Protein AF-A0A4R0YKJ0-F1 (afdb_monomer_lite)

Foldseek 3Di:
DDQPLCVLLVPDPPDPLNVVCVVCVVVSVVLSVLVCCLQVHDFPQDNQLLLLLLLLLCVVLVNPSSNVVSVVSHDDDPCNVLLNVLLCCCNPPVVPDDPVSVVSSVVVVGDPVRVVSSSSSSVSSSVSSVVSVVSVVVVVD

Secondary structure (DSSP, 8-state):
---HHHHHHT--TTSHHHHHHHT-HHHHHHHHHHHHHHHHS--SS-HHHHHHHHHHHHHHTT-HHHHHHHHTT----TTHHHHHHHHHHHHH-GGG--HHHHHHHHHTT--HHHHHHHHHHHHHHHHHHHHHHHHHHHH--

pLDDT: mean 96.61, std 3.88, range [60.69, 98.94]

Sequence (141 aa):
MADVIDELMGIAPGSKLDGLRALRPDVRLATQASEVAIFEGESGLTRTERHAVALHVAELNGDAALAEHHRAKAGDSPRIPVLLAHATMLTMAPDQATPEAIQTLIAAGLAPRDVVMLSQLVAHVNYEARLLAGLRLLEAA

Radius of gyration: 15.79 Å; chains: 1; bounding box: 34×31×45 Å

Structure (mmCIF, N/CA/C/O backbone):
data_AF-A0A4R0YKJ0-F1
#
_entry.id   AF-A0A4R0YKJ0-F1
#
loop_
_atom_site.group_PDB
_atom_site.id
_atom_site.type_symbol
_atom_site.label_atom_id
_atom_site.label_alt_id
_atom_site.label_comp_id
_atom_site.label_asym_id
_atom_site.label_entity_id
_atom_site.label_seq_id
_atom_site.pdbx_PDB_ins_code
_atom_site.Cartn_x
_atom_site.Cartn_y
_atom_site.Cartn_z
_atom_site.occupancy
_atom_site.B_iso_or_equiv
_atom_site.auth_seq_id
_atom_site.auth_comp_id
_atom_site.auth_asym_id
_atom_site.auth_atom_id
_atom_site.pdbx_PDB_model_num
ATOM 1 N N . MET A 1 1 ? 2.173 12.865 11.354 1.00 60.69 1 MET A N 1
ATOM 2 C CA . MET A 1 1 ? 1.227 12.321 10.361 1.00 60.69 1 MET A CA 1
ATOM 3 C C . MET A 1 1 ? 0.242 11.440 11.107 1.00 60.69 1 MET A C 1
ATOM 5 O O . MET A 1 1 ? 0.670 10.837 12.087 1.00 60.69 1 MET A O 1
ATOM 9 N N . ALA A 1 2 ? -1.039 11.443 10.739 1.00 83.88 2 ALA A N 1
ATOM 10 C CA . ALA A 1 2 ? -2.011 10.525 11.335 1.00 83.88 2 ALA A CA 1
ATOM 11 C C . ALA A 1 2 ? -1.719 9.082 10.880 1.00 83.88 2 ALA A C 1
ATOM 13 O O . ALA A 1 2 ? -1.132 8.896 9.814 1.00 83.88 2 ALA A O 1
ATOM 14 N N . ASP A 1 3 ? -2.063 8.092 11.709 1.00 94.75 3 ASP A N 1
ATOM 15 C CA . ASP A 1 3 ? -1.957 6.675 11.346 1.00 94.75 3 ASP A CA 1
ATOM 16 C C . ASP A 1 3 ? -3.044 6.342 10.314 1.00 94.75 3 ASP A C 1
ATOM 18 O O . ASP A 1 3 ? -4.224 6.559 10.585 1.00 94.75 3 ASP A O 1
ATOM 22 N N . VAL A 1 4 ? -2.659 5.855 9.133 1.00 96.38 4 VAL A N 1
ATOM 23 C CA . VAL A 1 4 ? -3.585 5.653 8.005 1.00 96.38 4 VAL A CA 1
ATOM 24 C C . VAL A 1 4 ? -4.667 4.632 8.346 1.00 96.38 4 VAL A C 1
ATOM 26 O O . VAL A 1 4 ? -5.828 4.824 7.996 1.00 96.38 4 VAL A O 1
ATOM 29 N N . ILE A 1 5 ? -4.334 3.575 9.088 1.00 97.44 5 ILE A N 1
ATOM 30 C CA . ILE A 1 5 ? -5.320 2.564 9.482 1.00 97.44 5 ILE A CA 1
ATOM 31 C C . ILE A 1 5 ? -6.318 3.146 10.484 1.00 97.44 5 ILE A C 1
ATOM 33 O O . ILE A 1 5 ? -7.516 2.894 10.359 1.00 97.44 5 ILE A O 1
ATOM 37 N N . ASP A 1 6 ? -5.849 3.942 11.449 1.00 96.00 6 ASP A N 1
ATOM 38 C CA . ASP A 1 6 ? -6.732 4.633 12.391 1.00 96.00 6 ASP A CA 1
ATOM 39 C C . ASP A 1 6 ? -7.645 5.639 11.682 1.00 96.00 6 ASP A C 1
ATOM 41 O O . ASP A 1 6 ? -8.829 5.718 12.007 1.00 96.00 6 ASP A O 1
ATOM 45 N N . GLU A 1 7 ? -7.124 6.372 10.695 1.00 96.25 7 GLU A N 1
ATOM 46 C CA . GLU A 1 7 ? -7.892 7.320 9.883 1.00 96.25 7 GLU A CA 1
ATOM 47 C C . GLU A 1 7 ? -8.992 6.608 9.082 1.00 96.25 7 GLU A C 1
ATOM 49 O O . GLU A 1 7 ? -10.158 6.994 9.159 1.00 96.25 7 GLU A O 1
ATOM 54 N N . LEU A 1 8 ? -8.649 5.526 8.373 1.00 96.38 8 LEU A N 1
ATOM 55 C CA . LEU A 1 8 ? -9.593 4.764 7.544 1.00 96.38 8 LEU A CA 1
ATOM 56 C C . LEU A 1 8 ? -10.677 4.049 8.353 1.00 96.38 8 LEU A C 1
ATOM 58 O O . LEU A 1 8 ? -11.770 3.807 7.838 1.00 96.38 8 LEU A O 1
ATOM 62 N N . MET A 1 9 ? -10.379 3.704 9.604 1.00 95.56 9 MET A N 1
ATOM 63 C CA . MET A 1 9 ? -11.327 3.092 10.534 1.00 95.56 9 MET A CA 1
ATOM 64 C C . MET A 1 9 ? -12.047 4.114 11.424 1.00 95.56 9 MET A C 1
ATOM 66 O O . MET A 1 9 ? -12.940 3.731 12.172 1.00 95.56 9 MET A O 1
ATOM 70 N N . GLY A 1 10 ? -11.671 5.398 11.387 1.00 95.25 10 GLY A N 1
ATOM 71 C CA . GLY A 1 10 ? -12.221 6.415 12.287 1.00 95.25 10 GLY A CA 1
ATOM 72 C C . GLY A 1 10 ? -11.964 6.119 13.772 1.00 95.25 10 GLY A C 1
ATOM 73 O O . GLY A 1 10 ? -12.811 6.412 14.618 1.00 95.25 10 GLY A O 1
ATOM 74 N N . ILE A 1 11 ? -10.818 5.517 14.107 1.00 94.81 11 ILE A N 1
ATOM 75 C CA . ILE A 1 11 ? -10.506 5.063 15.469 1.00 94.81 11 ILE A CA 1
ATOM 76 C C . ILE A 1 11 ? -10.282 6.269 16.386 1.00 94.81 11 ILE A C 1
ATOM 78 O O . ILE A 1 11 ? -9.270 6.966 16.312 1.00 94.81 11 ILE A O 1
ATOM 82 N N . ALA A 1 12 ? -11.227 6.495 17.300 1.00 93.69 12 ALA A N 1
ATOM 83 C CA . ALA A 1 12 ? -11.107 7.524 18.326 1.00 93.69 12 ALA A CA 1
ATOM 84 C C . ALA A 1 12 ? -10.177 7.071 19.474 1.00 93.69 12 ALA A C 1
ATOM 86 O O . ALA A 1 12 ? -10.249 5.903 19.883 1.00 93.69 12 ALA A O 1
ATOM 87 N N . PRO A 1 13 ? -9.360 7.974 20.055 1.00 93.69 13 PRO A N 1
ATOM 88 C CA . PRO A 1 13 ? -8.557 7.670 21.238 1.00 93.69 13 PRO A CA 1
ATOM 89 C C . PRO A 1 13 ? -9.406 7.118 22.391 1.00 93.69 13 PRO A C 1
ATOM 91 O O . PRO A 1 13 ? -10.457 7.671 22.716 1.00 93.69 13 PRO A O 1
ATOM 94 N N . GLY A 1 14 ? -8.954 6.028 23.012 1.00 94.06 14 GLY A N 1
ATOM 95 C CA . GLY A 1 14 ? -9.665 5.353 24.104 1.00 94.06 14 GLY A CA 1
ATOM 96 C C . GLY A 1 14 ? -10.841 4.466 23.672 1.00 94.06 14 GLY A C 1
ATOM 97 O O . GLY A 1 14 ? -11.493 3.867 24.528 1.00 94.06 14 GLY A O 1
ATOM 98 N N . SER A 1 15 ? -11.121 4.349 22.370 1.00 95.56 15 SER A N 1
ATOM 99 C CA . SER A 1 15 ? -12.095 3.382 21.850 1.00 95.56 15 SER A CA 1
ATOM 100 C C . SER A 1 15 ? -11.622 1.933 22.035 1.00 95.56 15 SER A C 1
ATOM 102 O O . SER A 1 15 ? -10.441 1.658 22.264 1.00 95.56 15 SER A O 1
ATOM 104 N N . LYS A 1 16 ? -12.545 0.974 21.878 1.00 94.94 16 LYS A N 1
ATOM 105 C CA . LYS A 1 16 ? -12.230 -0.466 21.901 1.00 94.94 16 LYS A CA 1
ATOM 106 C C . LYS A 1 16 ? -11.116 -0.816 20.905 1.00 94.94 16 LYS A C 1
ATOM 108 O O . LYS A 1 16 ? -10.180 -1.526 21.266 1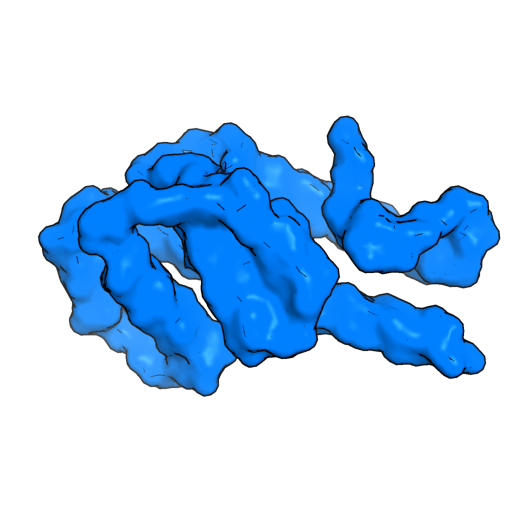.00 94.94 16 LYS A O 1
ATOM 113 N N . LEU A 1 17 ? -11.203 -0.312 19.671 1.00 95.44 17 LEU A N 1
ATOM 114 C CA . LEU A 1 17 ? -10.202 -0.578 18.636 1.00 95.44 17 LEU A CA 1
ATOM 115 C C . LEU A 1 17 ? -8.854 0.093 18.930 1.00 95.44 17 LEU A C 1
ATOM 117 O O . LEU A 1 17 ? -7.823 -0.541 18.708 1.00 95.44 17 LEU A O 1
ATOM 121 N N . ASP A 1 18 ? -8.841 1.317 19.472 1.00 96.12 18 ASP A N 1
ATOM 122 C CA . ASP A 1 18 ? -7.593 1.977 19.891 1.00 96.12 18 ASP A CA 1
ATOM 123 C C . ASP A 1 18 ? -6.882 1.155 20.976 1.00 96.12 18 ASP A C 1
ATOM 125 O O . ASP A 1 18 ? -5.692 0.859 20.859 1.00 96.12 18 ASP A O 1
ATOM 129 N N . GLY A 1 19 ? -7.635 0.669 21.970 1.00 95.88 19 GLY A N 1
ATOM 130 C CA . GLY A 1 19 ? -7.117 -0.224 23.006 1.00 95.88 19 GLY A CA 1
ATOM 131 C C . GLY A 1 19 ? -6.531 -1.524 22.444 1.00 95.88 19 GLY A C 1
ATOM 132 O O . GLY A 1 19 ? -5.449 -1.938 22.855 1.00 95.88 19 GLY A O 1
ATOM 133 N N . LEU A 1 20 ? -7.196 -2.149 21.466 1.00 94.38 20 LEU A N 1
ATOM 134 C CA . LEU A 1 20 ? -6.691 -3.361 20.811 1.00 94.38 20 LEU A CA 1
ATOM 135 C C . LEU A 1 20 ? -5.411 -3.100 20.009 1.00 94.38 20 LEU A C 1
ATOM 137 O O . LEU A 1 20 ? -4.460 -3.878 20.102 1.00 94.38 20 LEU A O 1
ATOM 141 N N . ARG A 1 21 ? -5.350 -2.002 19.250 1.00 94.88 21 ARG A N 1
ATOM 142 C CA . ARG A 1 21 ? -4.147 -1.627 18.490 1.00 94.88 21 ARG A CA 1
ATOM 143 C C . ARG A 1 21 ? -2.986 -1.252 19.413 1.00 94.88 21 ARG A C 1
ATOM 145 O O . ARG A 1 21 ? -1.836 -1.554 19.093 1.00 94.88 21 ARG A O 1
ATOM 152 N N . ALA A 1 22 ? -3.269 -0.685 20.585 1.00 95.38 22 ALA A N 1
ATOM 153 C CA . ALA A 1 22 ? -2.269 -0.380 21.608 1.00 95.38 22 ALA A CA 1
ATOM 154 C C . ALA A 1 22 ? -1.625 -1.629 22.247 1.00 95.38 22 ALA A C 1
ATOM 156 O O . ALA A 1 22 ? -0.548 -1.512 22.827 1.00 95.38 22 ALA A O 1
ATOM 157 N N . LEU A 1 23 ? -2.207 -2.830 22.100 1.00 96.50 23 LEU A N 1
ATOM 158 C CA . LEU A 1 23 ? -1.581 -4.085 22.555 1.00 96.50 23 LEU A CA 1
ATOM 159 C C . LEU A 1 23 ? -0.354 -4.485 21.720 1.00 96.50 23 LEU A C 1
ATOM 161 O O . LEU A 1 23 ? 0.436 -5.329 22.148 1.00 96.50 23 LEU A O 1
ATOM 165 N N . ARG A 1 24 ? -0.201 -3.933 20.510 1.00 95.00 24 ARG A N 1
ATOM 166 C CA . ARG A 1 24 ? 0.915 -4.222 19.594 1.00 95.00 24 ARG A CA 1
ATOM 167 C C . ARG A 1 24 ? 1.487 -2.920 19.023 1.00 95.00 24 ARG A C 1
ATOM 169 O O . ARG A 1 24 ? 1.421 -2.707 17.809 1.00 95.00 24 ARG A O 1
ATOM 176 N N . PRO A 1 25 ? 2.069 -2.057 19.877 1.00 95.31 25 PRO A N 1
ATOM 177 C CA . PRO A 1 25 ? 2.516 -0.724 19.474 1.00 95.31 25 PRO A CA 1
ATOM 178 C C . PRO A 1 25 ? 3.574 -0.777 18.366 1.00 95.31 25 PRO A C 1
ATOM 180 O O . PRO A 1 25 ? 3.522 0.028 17.441 1.00 95.31 25 PRO A O 1
ATOM 183 N N . ASP A 1 26 ? 4.457 -1.778 18.390 1.00 96.81 26 ASP A N 1
ATOM 184 C CA . ASP A 1 26 ? 5.490 -1.961 17.364 1.00 96.81 26 ASP A CA 1
ATOM 185 C C . ASP A 1 26 ? 4.893 -2.256 15.982 1.00 96.81 26 ASP A C 1
ATOM 187 O O . ASP A 1 26 ? 5.403 -1.774 14.975 1.00 96.81 26 ASP A O 1
ATOM 191 N N . VAL A 1 27 ? 3.786 -3.008 15.915 1.00 95.44 27 VAL A N 1
ATOM 192 C CA . VAL A 1 27 ? 3.108 -3.324 14.646 1.00 95.44 27 VAL A CA 1
ATOM 193 C C . VAL A 1 27 ? 2.404 -2.089 14.095 1.00 95.44 27 VAL A C 1
ATOM 195 O O . VAL A 1 27 ? 2.491 -1.829 12.895 1.00 95.44 27 VAL A O 1
ATOM 198 N N . ARG A 1 28 ? 1.744 -1.305 14.960 1.00 95.56 28 ARG A N 1
ATOM 199 C CA . ARG A 1 28 ? 1.137 -0.014 14.591 1.00 95.56 28 ARG A CA 1
ATOM 200 C C . ARG A 1 28 ? 2.202 0.929 14.027 1.00 95.56 28 ARG A C 1
ATOM 202 O O . ARG A 1 28 ? 2.073 1.392 12.898 1.00 95.56 28 ARG A O 1
ATOM 209 N N . LEU A 1 29 ? 3.311 1.100 14.751 1.00 96.56 29 LEU A N 1
ATOM 210 C CA . LEU A 1 29 ? 4.432 1.937 14.325 1.00 96.56 29 LEU A CA 1
ATOM 211 C C . LEU A 1 29 ? 5.052 1.458 13.003 1.00 96.56 29 LEU A C 1
ATOM 213 O O . LEU A 1 29 ? 5.245 2.262 12.094 1.00 96.56 29 LEU A O 1
ATOM 217 N N . ALA A 1 30 ? 5.349 0.162 12.873 1.00 96.75 30 ALA A N 1
ATOM 218 C CA . ALA A 1 30 ? 5.972 -0.396 11.672 1.00 96.75 30 ALA A CA 1
ATOM 219 C C . ALA A 1 30 ? 5.053 -0.339 10.442 1.00 96.75 30 ALA A C 1
ATOM 221 O O . ALA A 1 30 ? 5.535 -0.106 9.332 1.00 96.75 30 ALA A O 1
ATOM 222 N N . THR A 1 31 ? 3.739 -0.503 10.631 1.00 97.12 31 THR A N 1
ATOM 223 C CA . THR A 1 31 ? 2.746 -0.333 9.558 1.00 97.12 31 THR A CA 1
ATOM 224 C C . THR A 1 31 ? 2.794 1.099 9.030 1.00 97.12 31 THR A C 1
ATOM 226 O O . THR A 1 31 ? 2.998 1.304 7.835 1.00 97.12 31 THR A O 1
ATOM 229 N N . GLN A 1 32 ? 2.727 2.093 9.920 1.00 97.56 32 GLN A N 1
ATOM 230 C CA . GLN A 1 32 ? 2.777 3.495 9.508 1.00 97.56 32 GLN A CA 1
ATOM 231 C C . GLN A 1 32 ? 4.138 3.899 8.917 1.00 97.56 32 GLN A C 1
ATOM 233 O O . GLN A 1 32 ? 4.204 4.723 8.004 1.00 97.56 32 GLN A O 1
ATOM 238 N N . ALA A 1 33 ? 5.236 3.325 9.410 1.00 97.62 33 ALA A N 1
ATOM 239 C CA . ALA A 1 33 ? 6.561 3.553 8.841 1.00 97.62 33 ALA A CA 1
ATOM 240 C C . ALA A 1 33 ? 6.683 2.971 7.423 1.00 97.62 33 ALA A C 1
ATOM 242 O O . ALA A 1 33 ? 7.302 3.596 6.563 1.00 97.62 33 ALA A O 1
ATOM 243 N N . SER A 1 34 ? 6.066 1.812 7.166 1.00 97.44 34 SER A N 1
ATOM 244 C CA . SER A 1 34 ? 6.027 1.194 5.833 1.00 97.44 34 SER A CA 1
ATOM 245 C C . SER A 1 34 ? 5.226 2.047 4.852 1.00 97.44 34 SER A C 1
ATOM 247 O O . SER A 1 34 ? 5.703 2.308 3.752 1.00 97.44 34 SER A O 1
ATOM 249 N N . GLU A 1 35 ? 4.079 2.570 5.288 1.00 97.81 35 GLU A N 1
ATOM 250 C CA . GLU A 1 35 ? 3.253 3.500 4.511 1.00 97.81 35 GLU A CA 1
ATOM 251 C C . GLU A 1 35 ? 4.055 4.738 4.071 1.00 97.81 35 GLU A C 1
ATOM 253 O O . GLU A 1 35 ? 4.132 5.062 2.884 1.00 97.81 35 GLU A O 1
ATOM 258 N N . VAL A 1 36 ? 4.752 5.384 5.014 1.00 97.69 36 VAL A N 1
ATOM 259 C CA . VAL A 1 36 ? 5.629 6.532 4.720 1.00 97.69 36 VAL A CA 1
ATOM 260 C C . VAL A 1 36 ? 6.738 6.138 3.744 1.00 97.69 36 VAL A C 1
ATOM 262 O O . VAL A 1 36 ? 6.972 6.830 2.755 1.00 97.69 36 VAL A O 1
ATOM 265 N N . ALA A 1 37 ? 7.429 5.024 3.994 1.00 97.19 37 ALA A N 1
ATOM 266 C CA . ALA A 1 37 ? 8.544 4.596 3.156 1.00 97.19 37 ALA A CA 1
ATOM 267 C C . ALA A 1 37 ? 8.104 4.315 1.711 1.00 97.19 37 ALA A C 1
ATOM 269 O O . ALA A 1 37 ? 8.777 4.739 0.772 1.00 97.19 37 ALA A O 1
ATOM 270 N N . ILE A 1 38 ? 6.961 3.651 1.533 1.00 98.00 38 ILE A N 1
ATOM 271 C CA . ILE A 1 38 ? 6.424 3.284 0.222 1.00 98.00 38 ILE A CA 1
ATOM 272 C C . ILE A 1 38 ? 5.930 4.523 -0.526 1.00 98.00 38 ILE A C 1
ATOM 274 O O . ILE A 1 38 ? 6.305 4.736 -1.680 1.00 98.00 38 ILE A O 1
ATOM 278 N N . PHE A 1 39 ? 5.108 5.367 0.102 1.00 97.50 39 PHE A N 1
ATOM 279 C CA . PHE A 1 39 ? 4.439 6.458 -0.611 1.00 97.50 39 PHE A CA 1
ATOM 280 C C . PHE A 1 39 ? 5.216 7.772 -0.620 1.00 97.50 39 PHE A C 1
ATOM 282 O O . PHE A 1 39 ? 5.061 8.553 -1.565 1.00 97.50 39 PHE A O 1
ATOM 289 N N . GLU A 1 40 ? 6.127 8.002 0.323 1.00 95.94 40 GLU A N 1
ATOM 290 C CA . GLU A 1 40 ? 6.915 9.237 0.399 1.00 95.94 40 GLU A CA 1
ATOM 291 C C . GLU A 1 40 ? 8.388 9.054 0.028 1.00 95.94 40 GLU A C 1
ATOM 293 O O . GLU A 1 40 ? 9.007 10.029 -0.412 1.00 95.94 40 GLU A O 1
ATOM 298 N N . GLY A 1 41 ? 8.912 7.828 0.133 1.00 95.38 41 GLY A N 1
ATOM 299 C CA . GLY A 1 41 ? 10.313 7.491 -0.116 1.00 95.38 41 GLY A CA 1
ATOM 300 C C . GLY A 1 41 ? 10.765 7.578 -1.578 1.00 95.38 41 GLY A C 1
ATOM 301 O O . GLY A 1 41 ? 9.970 7.751 -2.518 1.00 95.38 41 GLY A O 1
ATOM 302 N N . GLU A 1 42 ? 12.086 7.465 -1.753 1.00 95.00 42 GLU A N 1
ATOM 303 C CA . GLU A 1 42 ? 12.764 7.484 -3.051 1.00 95.00 42 GLU A CA 1
ATOM 304 C C . GLU A 1 42 ? 12.442 6.219 -3.860 1.00 95.00 42 GLU A C 1
ATOM 306 O O . GLU A 1 42 ? 12.582 5.097 -3.381 1.00 95.00 42 GLU A O 1
ATOM 311 N N . SER A 1 43 ? 12.027 6.401 -5.113 1.00 96.12 43 SER A N 1
ATOM 312 C CA . SER A 1 43 ? 11.820 5.322 -6.082 1.00 96.12 43 SER A CA 1
ATOM 313 C C . SER A 1 43 ? 11.787 5.899 -7.498 1.00 96.12 43 SER A C 1
ATOM 315 O O . SER A 1 43 ? 11.485 7.077 -7.688 1.00 96.12 43 SER A O 1
ATOM 317 N N . GLY A 1 44 ? 12.063 5.062 -8.498 1.00 96.44 44 GLY A N 1
ATOM 318 C CA . GLY A 1 44 ? 11.794 5.335 -9.910 1.00 96.44 44 GLY A CA 1
ATOM 319 C C . GLY A 1 44 ? 10.314 5.214 -10.306 1.00 96.44 44 GLY A C 1
ATOM 320 O O . GLY A 1 44 ? 9.960 5.540 -11.443 1.00 96.44 44 GLY A O 1
ATOM 321 N N . LEU A 1 45 ? 9.441 4.762 -9.398 1.00 97.94 45 LEU A N 1
ATOM 322 C CA . LEU A 1 45 ? 7.987 4.888 -9.519 1.00 97.94 45 LEU A CA 1
ATOM 323 C C . LEU A 1 45 ? 7.550 6.256 -9.001 1.00 97.94 45 LEU A C 1
ATOM 325 O O . LEU A 1 45 ? 7.899 6.641 -7.879 1.00 97.94 45 LEU A O 1
ATOM 329 N N . THR A 1 46 ? 6.756 6.979 -9.786 1.00 97.81 46 THR A N 1
ATOM 330 C CA . THR A 1 46 ? 6.205 8.262 -9.346 1.00 97.81 46 THR A CA 1
ATOM 331 C C . THR A 1 46 ? 5.184 8.046 -8.228 1.00 97.81 46 THR A C 1
ATOM 333 O O . THR A 1 46 ? 4.571 6.984 -8.109 1.00 97.81 46 THR A O 1
ATOM 336 N N . ARG A 1 47 ? 4.943 9.075 -7.406 1.00 97.94 47 ARG A N 1
ATOM 337 C CA . ARG A 1 47 ? 3.907 9.011 -6.357 1.00 97.94 47 ARG A CA 1
ATOM 338 C C . ARG A 1 47 ? 2.522 8.694 -6.928 1.00 97.94 47 ARG A C 1
ATOM 340 O O . ARG A 1 47 ? 1.780 7.925 -6.326 1.00 97.94 47 ARG A O 1
ATOM 347 N N . THR A 1 48 ? 2.198 9.242 -8.097 1.00 98.25 48 THR A N 1
ATOM 348 C CA . THR A 1 48 ? 0.915 9.005 -8.767 1.00 98.25 48 THR A CA 1
ATOM 349 C C . THR A 1 48 ? 0.778 7.569 -9.271 1.00 98.25 48 THR A C 1
ATOM 351 O O . THR A 1 48 ? -0.291 6.986 -9.121 1.00 98.25 48 THR A O 1
ATOM 354 N N . GLU A 1 49 ? 1.854 6.962 -9.784 1.00 98.56 49 GLU A N 1
ATOM 355 C CA . GLU A 1 49 ? 1.873 5.540 -10.158 1.00 98.56 49 GLU A CA 1
ATOM 356 C C . GLU A 1 49 ? 1.718 4.638 -8.934 1.00 98.56 49 GLU A C 1
ATOM 358 O O . GLU A 1 49 ? 0.940 3.688 -8.968 1.00 98.56 49 GLU A O 1
ATOM 363 N N . ARG A 1 50 ? 2.406 4.956 -7.830 1.00 98.81 50 ARG A N 1
ATOM 364 C CA . ARG A 1 50 ? 2.268 4.216 -6.568 1.00 98.81 50 ARG A CA 1
ATOM 365 C C . ARG A 1 50 ? 0.820 4.213 -6.083 1.00 98.81 50 ARG A C 1
ATOM 367 O O . ARG A 1 50 ? 0.278 3.155 -5.780 1.00 98.81 50 ARG A O 1
ATOM 374 N N . HIS A 1 51 ? 0.169 5.375 -6.074 1.00 98.75 51 HIS A N 1
ATOM 375 C CA . HIS A 1 51 ? -1.237 5.470 -5.686 1.00 98.75 51 HIS A CA 1
ATOM 376 C C . HIS A 1 51 ? -2.197 4.829 -6.695 1.00 98.75 51 HIS A C 1
ATOM 378 O O . HIS A 1 51 ? -3.203 4.274 -6.272 1.00 98.75 51 HIS A O 1
ATOM 384 N N . ALA A 1 52 ? -1.891 4.826 -7.995 1.00 98.88 52 ALA A N 1
ATOM 385 C CA . ALA A 1 52 ? -2.695 4.104 -8.983 1.00 98.88 52 ALA A CA 1
ATOM 386 C C . ALA A 1 52 ? -2.633 2.580 -8.782 1.00 98.88 52 ALA A C 1
ATOM 388 O O . ALA A 1 52 ? -3.659 1.906 -8.839 1.00 98.88 52 ALA A O 1
ATOM 389 N N . VAL A 1 53 ? -1.450 2.033 -8.481 1.00 98.88 53 VAL A N 1
ATOM 390 C CA . VAL A 1 53 ? -1.307 0.610 -8.141 1.00 98.88 53 VAL A CA 1
ATOM 391 C C . VAL A 1 53 ? -2.027 0.290 -6.831 1.00 98.88 53 VAL A C 1
ATOM 393 O O . VAL A 1 53 ? -2.746 -0.702 -6.760 1.00 98.88 53 VAL A O 1
ATOM 396 N N . ALA A 1 54 ? -1.872 1.133 -5.809 1.00 98.88 54 ALA A N 1
ATOM 397 C CA . ALA A 1 54 ? -2.524 0.937 -4.518 1.00 98.88 54 ALA A CA 1
ATOM 398 C C . ALA A 1 54 ? -4.056 0.991 -4.619 1.00 98.88 54 ALA A C 1
ATOM 400 O O . ALA A 1 54 ? -4.733 0.121 -4.080 1.00 98.88 54 ALA A O 1
ATOM 401 N N . LEU A 1 55 ? -4.593 1.949 -5.383 1.00 98.88 55 LEU A N 1
ATOM 402 C CA . LEU A 1 55 ? -6.013 2.021 -5.727 1.00 98.88 55 LEU A CA 1
ATOM 403 C C . LEU A 1 55 ? -6.499 0.700 -6.333 1.00 98.88 55 LEU A C 1
ATOM 405 O O . LEU A 1 55 ? -7.461 0.120 -5.840 1.00 98.88 55 LEU A O 1
ATOM 409 N N . HIS A 1 56 ? -5.806 0.198 -7.357 1.00 98.88 56 HIS A N 1
ATOM 410 C CA . HIS A 1 56 ? -6.184 -1.041 -8.040 1.00 98.88 56 HIS A CA 1
ATOM 411 C C . HIS A 1 56 ? -6.144 -2.260 -7.110 1.00 98.88 56 HIS A C 1
ATOM 413 O O . HIS A 1 56 ? -7.055 -3.083 -7.114 1.00 98.88 56 HIS A O 1
ATOM 419 N N . VAL A 1 57 ? -5.116 -2.376 -6.263 1.00 98.94 57 VAL A N 1
ATOM 420 C CA . VAL A 1 57 ? -5.022 -3.464 -5.274 1.00 98.94 57 VAL A CA 1
ATOM 421 C C . VAL A 1 57 ? -6.143 -3.369 -4.235 1.00 98.94 57 VAL A C 1
ATOM 423 O O . VAL A 1 57 ? -6.719 -4.396 -3.872 1.00 98.94 57 VAL A O 1
ATOM 426 N N . ALA A 1 58 ? -6.489 -2.165 -3.776 1.00 98.81 58 ALA A N 1
ATOM 427 C CA . ALA A 1 58 ? -7.604 -1.954 -2.857 1.00 98.81 58 ALA A CA 1
ATOM 428 C C . ALA A 1 58 ? -8.951 -2.340 -3.493 1.00 98.81 58 ALA A C 1
ATOM 430 O O . ALA A 1 58 ? -9.766 -3.001 -2.850 1.00 98.81 58 ALA A O 1
ATOM 431 N N . GLU A 1 59 ? -9.153 -2.009 -4.773 1.00 98.81 59 GLU A N 1
ATOM 432 C CA . GLU A 1 59 ? -10.335 -2.405 -5.549 1.00 98.81 59 GLU A CA 1
ATOM 433 C C . GLU A 1 59 ? -10.427 -3.929 -5.721 1.00 98.81 59 GLU A C 1
ATOM 435 O O . GLU A 1 59 ? -11.493 -4.499 -5.492 1.00 98.81 59 GLU A O 1
ATOM 440 N N . LEU A 1 60 ? -9.314 -4.612 -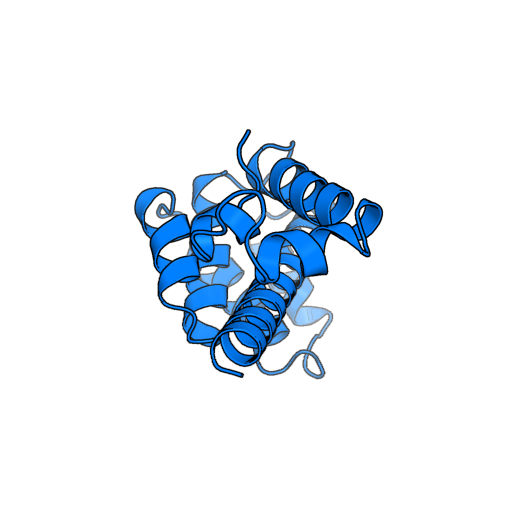6.021 1.00 98.75 60 LEU A N 1
ATOM 441 C CA . LEU A 1 60 ? -9.260 -6.082 -6.083 1.00 98.75 60 LEU A CA 1
ATOM 442 C C . LEU A 1 60 ? -9.596 -6.747 -4.740 1.00 98.75 60 LEU A C 1
ATOM 444 O O . LEU A 1 60 ? -10.204 -7.815 -4.716 1.00 98.75 60 LEU A O 1
ATOM 448 N N . ASN A 1 61 ? -9.220 -6.116 -3.625 1.00 98.62 61 ASN A N 1
ATOM 449 C CA . ASN A 1 61 ? -9.559 -6.591 -2.283 1.00 98.62 61 ASN A CA 1
ATOM 450 C C . ASN A 1 61 ? -10.973 -6.172 -1.828 1.00 98.62 61 ASN A C 1
ATOM 452 O O . ASN A 1 61 ? -11.411 -6.586 -0.755 1.00 98.62 61 ASN A O 1
ATOM 456 N N . GLY A 1 62 ? -11.696 -5.368 -2.616 1.00 98.19 62 GLY A N 1
ATOM 457 C CA . GLY A 1 62 ? -13.042 -4.897 -2.284 1.00 98.19 62 GLY A CA 1
ATOM 458 C C . GLY A 1 62 ? -13.100 -3.882 -1.135 1.00 98.19 62 GLY A C 1
ATOM 459 O O . GLY A 1 62 ? -14.159 -3.720 -0.528 1.00 98.19 62 GLY A O 1
ATOM 460 N N . ASP A 1 63 ? -11.997 -3.196 -0.814 1.00 98.50 63 ASP A N 1
ATOM 461 C CA . ASP A 1 63 ? -11.957 -2.200 0.263 1.00 98.50 63 ASP A CA 1
ATOM 462 C C . ASP A 1 63 ? -12.216 -0.787 -0.277 1.00 98.50 63 ASP A C 1
ATOM 464 O O . ASP A 1 63 ? -11.318 -0.103 -0.768 1.00 98.50 63 ASP A O 1
ATOM 468 N N . ALA A 1 64 ? -13.470 -0.339 -0.185 1.00 97.56 64 ALA A N 1
ATOM 469 C CA . ALA A 1 64 ? -13.889 0.951 -0.731 1.00 97.56 64 ALA A CA 1
ATOM 470 C C . ALA A 1 64 ? -13.220 2.159 -0.050 1.00 97.56 64 ALA A C 1
ATOM 472 O O . ALA A 1 64 ? -12.937 3.151 -0.722 1.00 97.56 64 ALA A O 1
ATOM 473 N N . ALA A 1 65 ? -12.958 2.084 1.259 1.00 97.12 65 ALA A N 1
ATOM 474 C CA . ALA A 1 65 ? -12.334 3.179 2.001 1.00 97.12 65 ALA A CA 1
ATOM 475 C C . ALA A 1 65 ? -10.855 3.323 1.620 1.00 97.12 65 ALA A C 1
ATOM 477 O O . ALA A 1 65 ? -10.394 4.430 1.340 1.00 97.12 65 ALA A O 1
ATOM 478 N N . LEU A 1 66 ? -10.134 2.200 1.536 1.00 98.25 66 LEU A N 1
ATOM 479 C CA . LEU A 1 66 ? -8.741 2.189 1.092 1.00 98.25 66 LEU A CA 1
ATOM 480 C C . LEU A 1 66 ? -8.614 2.607 -0.382 1.00 98.25 66 LEU A C 1
ATOM 482 O O . LEU A 1 66 ? -7.720 3.374 -0.737 1.00 98.25 66 LEU A O 1
ATOM 486 N N . ALA A 1 67 ? -9.547 2.178 -1.237 1.00 98.69 67 ALA A N 1
ATOM 487 C CA . ALA A 1 67 ? -9.595 2.625 -2.625 1.00 98.69 67 ALA A CA 1
ATOM 488 C C . ALA A 1 67 ? -9.780 4.150 -2.714 1.00 98.69 67 ALA A C 1
ATOM 490 O O . ALA A 1 67 ? -9.023 4.828 -3.408 1.00 98.69 67 ALA A O 1
ATOM 491 N N . GLU A 1 68 ? -10.733 4.721 -1.972 1.00 98.12 68 GLU A N 1
ATOM 492 C CA . GLU A 1 68 ? -10.956 6.172 -1.970 1.00 98.12 68 GLU A CA 1
ATOM 493 C C . GLU A 1 68 ? -9.737 6.955 -1.463 1.00 98.12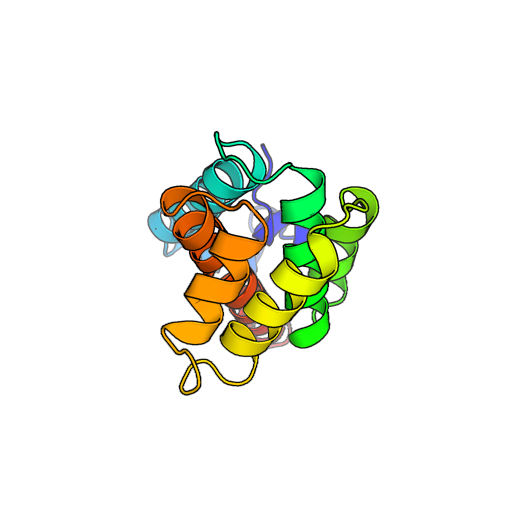 68 GLU A C 1
ATOM 495 O O . GLU A 1 68 ? -9.361 7.964 -2.061 1.00 98.12 68 GLU A O 1
ATOM 500 N N . HIS A 1 69 ? -9.049 6.446 -0.437 1.00 97.44 69 HIS A N 1
ATOM 501 C CA . HIS A 1 69 ? -7.831 7.057 0.100 1.00 97.44 69 HIS A CA 1
ATOM 502 C C . HIS A 1 69 ? -6.734 7.271 -0.955 1.00 97.44 69 HIS A C 1
ATOM 504 O O . HIS A 1 69 ? -5.989 8.260 -0.909 1.00 97.44 69 HIS A O 1
ATOM 510 N N . HIS A 1 70 ? -6.624 6.354 -1.916 1.00 98.44 70 HIS A N 1
ATOM 511 C CA . HIS A 1 70 ? -5.640 6.439 -2.991 1.00 98.44 70 HIS A CA 1
ATOM 512 C C . HIS A 1 70 ? -6.175 7.112 -4.261 1.00 98.44 70 HIS A C 1
ATOM 514 O O . HIS A 1 70 ? -5.384 7.698 -5.003 1.00 98.44 70 HIS A O 1
ATOM 520 N N . ARG A 1 71 ? -7.493 7.098 -4.500 1.00 98.38 71 ARG A N 1
ATOM 521 C CA . ARG A 1 71 ? -8.121 7.584 -5.741 1.00 98.38 71 ARG A CA 1
ATOM 522 C C . ARG A 1 71 ? -7.752 9.020 -6.090 1.00 98.38 71 ARG A C 1
ATOM 524 O O . ARG A 1 71 ? -7.340 9.283 -7.214 1.00 98.38 71 ARG A O 1
ATOM 531 N N . ALA A 1 72 ? -7.829 9.935 -5.127 1.00 94.38 72 ALA A N 1
ATOM 532 C CA . ALA A 1 72 ? -7.518 11.349 -5.359 1.00 94.38 72 ALA A CA 1
ATOM 533 C C . ALA A 1 72 ? -6.027 11.618 -5.655 1.00 94.38 72 ALA A C 1
ATOM 535 O O . ALA A 1 72 ? -5.677 12.683 -6.161 1.00 94.38 72 ALA A O 1
ATOM 536 N N . LYS A 1 73 ? -5.145 10.670 -5.315 1.00 97.38 73 LYS A N 1
ATOM 537 C CA . LYS A 1 73 ? -3.684 10.780 -5.451 1.00 97.38 73 LYS A CA 1
ATOM 538 C C . LYS A 1 73 ? -3.152 9.992 -6.655 1.00 97.38 73 LYS A C 1
ATOM 540 O O . LYS A 1 73 ? -1.995 10.171 -7.040 1.00 97.38 73 LYS A O 1
ATOM 545 N N . ALA A 1 74 ? -3.970 9.103 -7.216 1.00 98.12 74 ALA A N 1
ATOM 546 C CA . ALA A 1 74 ? -3.644 8.311 -8.390 1.00 98.12 74 ALA A CA 1
ATOM 547 C C . ALA A 1 74 ? -3.551 9.202 -9.636 1.00 98.12 74 ALA A C 1
ATOM 549 O O . ALA A 1 74 ? -4.267 10.192 -9.778 1.00 98.12 74 ALA A O 1
ATOM 550 N N . GLY A 1 75 ? -2.661 8.843 -10.556 1.00 94.81 75 GLY A N 1
ATOM 551 C CA . GLY A 1 75 ? -2.524 9.538 -11.832 1.00 94.81 75 GLY A CA 1
ATOM 552 C C . GLY A 1 75 ? -2.135 8.588 -12.950 1.00 94.81 75 GLY A C 1
ATOM 553 O O . GLY A 1 75 ? -1.821 7.423 -12.710 1.00 94.81 75 GLY A O 1
ATOM 554 N N . ASP A 1 76 ? -2.166 9.107 -14.172 1.00 94.12 76 ASP A N 1
ATOM 555 C CA . ASP A 1 76 ? -1.908 8.326 -15.375 1.00 94.12 76 ASP A CA 1
ATOM 556 C C . ASP A 1 76 ? -0.418 8.324 -15.757 1.00 94.12 76 ASP A C 1
ATOM 558 O O . ASP A 1 76 ? 0.342 9.243 -15.436 1.00 94.12 76 ASP A O 1
ATOM 562 N N . SER A 1 77 ? 0.003 7.261 -16.434 1.00 95.69 77 SER A N 1
ATOM 563 C CA . SER A 1 77 ? 1.343 7.075 -16.985 1.00 95.69 77 SER A CA 1
ATOM 564 C C . SER A 1 77 ? 1.306 5.942 -18.018 1.00 95.69 77 SER A C 1
ATOM 566 O O . SER A 1 77 ? 0.612 4.946 -17.806 1.00 95.69 77 SER A O 1
ATOM 568 N N . PRO A 1 78 ? 2.119 5.996 -19.090 1.00 96.62 78 PRO A N 1
ATOM 569 C CA . PRO A 1 78 ? 2.243 4.888 -20.040 1.00 96.62 78 PRO A CA 1
ATOM 570 C C . PRO A 1 78 ? 2.637 3.550 -19.393 1.00 96.62 78 PRO A C 1
ATOM 572 O O . PRO A 1 78 ? 2.411 2.494 -19.979 1.00 96.62 78 PRO A O 1
ATOM 575 N N . ARG A 1 79 ? 3.228 3.579 -18.187 1.00 96.62 79 ARG A N 1
ATOM 576 C CA . ARG A 1 79 ? 3.598 2.377 -17.429 1.00 96.62 79 ARG A CA 1
ATOM 577 C C . ARG A 1 79 ? 2.426 1.758 -16.665 1.00 96.62 79 ARG A C 1
ATOM 579 O O . ARG A 1 79 ? 2.513 0.586 -16.314 1.00 96.62 79 ARG A O 1
ATOM 586 N N . ILE A 1 80 ? 1.332 2.487 -16.417 1.00 98.25 80 ILE A N 1
ATOM 587 C CA . ILE A 1 80 ? 0.214 2.008 -15.585 1.00 98.25 80 ILE A CA 1
ATOM 588 C C . ILE A 1 80 ? -0.273 0.614 -16.003 1.00 98.25 80 ILE A C 1
ATOM 590 O O . ILE A 1 80 ? -0.307 -0.254 -15.132 1.00 98.25 80 ILE A O 1
ATOM 594 N N . PRO A 1 81 ? -0.547 0.312 -17.289 1.00 98.31 81 PRO A N 1
ATOM 595 C CA . PRO A 1 81 ? -1.048 -1.008 -17.669 1.00 98.31 81 PRO A CA 1
ATOM 596 C C . PRO A 1 81 ? -0.153 -2.172 -17.218 1.00 98.31 81 PRO A C 1
ATOM 598 O O . PRO A 1 81 ? -0.659 -3.177 -16.721 1.00 98.31 81 PRO A O 1
ATOM 601 N N . VAL A 1 82 ? 1.176 -2.038 -17.330 1.00 98.31 82 VAL A N 1
ATOM 602 C CA . VAL A 1 82 ? 2.102 -3.107 -16.919 1.00 98.31 82 VAL A CA 1
ATOM 603 C C . VAL A 1 82 ? 2.235 -3.200 -15.396 1.00 98.31 82 VAL A C 1
ATOM 605 O O . VAL A 1 82 ? 2.318 -4.302 -14.853 1.00 98.31 82 VAL A O 1
ATOM 608 N N . LEU A 1 83 ? 2.191 -2.063 -14.693 1.00 98.69 83 LEU A N 1
ATOM 609 C CA . LEU A 1 83 ? 2.227 -2.032 -13.229 1.00 98.69 83 LEU A CA 1
ATOM 610 C C . LEU A 1 83 ? 0.979 -2.705 -12.642 1.00 98.69 83 LEU A C 1
ATOM 612 O O . LEU A 1 83 ? 1.091 -3.520 -11.726 1.00 98.69 83 LEU A O 1
ATOM 616 N N . LEU A 1 84 ? -0.199 -2.412 -13.205 1.00 98.75 84 LEU A N 1
ATOM 617 C CA . LEU A 1 84 ? -1.467 -3.007 -12.782 1.00 98.75 84 LEU A CA 1
ATOM 618 C C . LEU A 1 84 ? -1.542 -4.501 -13.104 1.00 98.75 84 LEU A C 1
ATOM 620 O O . LEU A 1 84 ? -2.061 -5.268 -12.294 1.00 98.75 84 LEU A O 1
ATOM 624 N N . ALA A 1 85 ? -0.996 -4.944 -14.241 1.00 98.38 85 ALA A N 1
ATOM 625 C CA . ALA A 1 85 ? -0.924 -6.366 -14.573 1.00 98.38 85 ALA A CA 1
ATOM 626 C C . ALA A 1 85 ? -0.091 -7.147 -13.540 1.00 98.38 85 ALA A C 1
ATOM 628 O O . ALA A 1 85 ? -0.543 -8.177 -13.035 1.00 98.38 85 ALA A O 1
ATOM 629 N N . HIS A 1 86 ? 1.079 -6.624 -13.154 1.00 98.56 86 HIS A N 1
ATOM 630 C CA . HIS A 1 86 ? 1.911 -7.229 -12.106 1.00 98.56 86 HIS A CA 1
ATOM 631 C C . HIS A 1 86 ? 1.21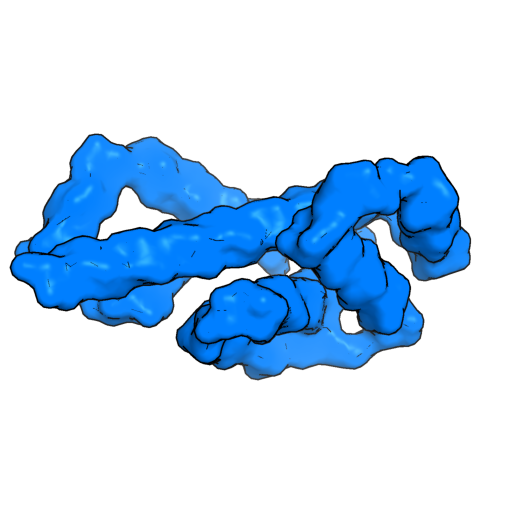5 -7.230 -10.742 1.00 98.56 86 HIS A C 1
ATOM 633 O O . HIS A 1 86 ? 1.206 -8.245 -10.049 1.00 98.56 86 HIS A O 1
ATOM 639 N N . ALA A 1 87 ? 0.576 -6.117 -10.376 1.00 98.69 87 ALA A N 1
ATOM 640 C CA . ALA A 1 87 ? -0.176 -6.009 -9.130 1.00 98.69 87 ALA A CA 1
ATOM 641 C C . ALA A 1 87 ? -1.365 -6.979 -9.072 1.00 98.69 87 ALA A C 1
ATOM 643 O O . ALA A 1 87 ? -1.616 -7.588 -8.030 1.00 98.69 87 ALA A O 1
ATOM 644 N N . THR A 1 88 ? -2.056 -7.172 -10.199 1.00 98.75 88 THR A N 1
ATOM 645 C CA . THR A 1 88 ? -3.147 -8.145 -10.332 1.00 98.75 88 THR A CA 1
ATOM 646 C C . THR A 1 88 ? -2.628 -9.561 -10.130 1.00 98.75 88 THR A C 1
ATOM 648 O O . THR A 1 88 ? -3.200 -10.298 -9.332 1.00 98.75 88 THR A O 1
ATOM 651 N N . MET A 1 89 ? -1.523 -9.925 -10.793 1.00 98.44 89 MET A N 1
ATOM 652 C CA . MET A 1 89 ? -0.896 -11.239 -10.633 1.00 98.44 89 MET A CA 1
ATOM 653 C C . MET A 1 89 ? -0.522 -11.496 -9.169 1.00 98.44 89 MET A C 1
ATOM 655 O O . MET A 1 89 ? -0.974 -12.481 -8.597 1.00 98.44 89 MET A O 1
ATOM 659 N N . LEU A 1 90 ? 0.194 -10.575 -8.518 1.00 98.44 90 LEU A N 1
ATOM 660 C CA . LEU A 1 90 ? 0.596 -10.751 -7.118 1.00 98.44 90 LEU A CA 1
ATOM 661 C C . LEU A 1 90 ? -0.581 -10.769 -6.131 1.00 98.44 90 LEU A C 1
ATOM 663 O O . LEU A 1 90 ? -0.479 -11.388 -5.075 1.00 98.44 90 LEU A O 1
ATOM 667 N N . THR A 1 91 ? -1.687 -10.095 -6.448 1.00 98.56 91 THR A N 1
ATOM 668 C CA . THR A 1 91 ? -2.871 -10.057 -5.573 1.00 98.56 91 THR A CA 1
ATOM 669 C C . THR A 1 91 ? -3.745 -11.298 -5.736 1.00 98.56 91 THR A C 1
ATOM 671 O O . THR A 1 91 ? -4.228 -11.839 -4.744 1.00 98.56 91 THR A O 1
ATOM 674 N N . MET A 1 92 ? -3.949 -11.750 -6.975 1.00 98.31 92 MET A N 1
ATOM 675 C CA . MET A 1 92 ? -4.962 -12.757 -7.311 1.00 98.31 92 MET A CA 1
ATOM 676 C C . MET A 1 92 ? -4.389 -14.153 -7.571 1.00 98.31 92 MET A C 1
ATOM 678 O O . MET A 1 92 ? -5.096 -15.137 -7.367 1.00 98.31 92 MET A O 1
ATOM 682 N N . ALA A 1 93 ? -3.143 -14.251 -8.037 1.00 97.38 93 ALA A N 1
ATOM 683 C CA . ALA A 1 93 ? -2.495 -15.507 -8.417 1.00 97.38 93 ALA A CA 1
ATOM 68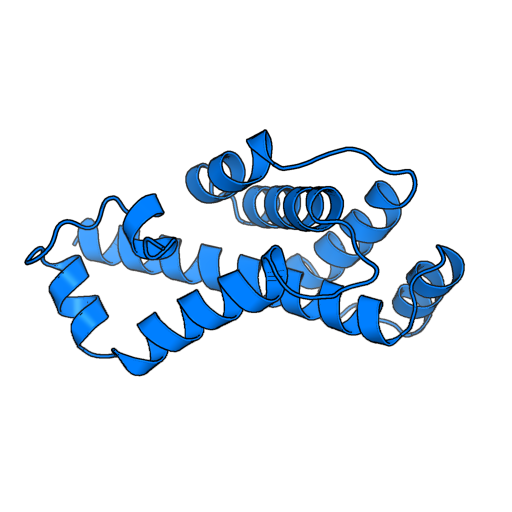4 C C . ALA A 1 93 ? -0.965 -15.450 -8.190 1.00 97.38 93 ALA A C 1
ATOM 686 O O . ALA A 1 93 ? -0.191 -15.603 -9.139 1.00 97.38 93 ALA A O 1
ATOM 687 N N . PRO A 1 94 ? -0.490 -15.185 -6.955 1.00 96.25 94 PRO A N 1
ATOM 688 C CA . PRO A 1 94 ? 0.938 -14.993 -6.680 1.00 96.25 94 PRO A CA 1
ATOM 689 C C . PRO A 1 94 ? 1.794 -16.239 -6.953 1.00 96.25 94 PRO A C 1
ATOM 691 O O . PRO A 1 94 ? 2.993 -16.122 -7.193 1.00 96.25 94 PRO A O 1
ATOM 694 N N . ASP A 1 95 ? 1.195 -17.431 -6.947 1.00 96.69 95 ASP A N 1
ATOM 695 C CA . ASP A 1 95 ? 1.832 -18.692 -7.338 1.00 96.69 95 ASP A CA 1
ATOM 696 C C . ASP A 1 95 ? 2.185 -18.748 -8.835 1.00 96.69 95 ASP A C 1
ATOM 698 O O . ASP A 1 95 ? 3.028 -19.547 -9.240 1.00 96.69 95 ASP A O 1
ATOM 702 N N . GLN A 1 96 ? 1.596 -17.865 -9.647 1.00 94.88 96 GLN A N 1
ATOM 703 C CA . GLN A 1 96 ? 1.892 -17.704 -11.071 1.00 94.88 96 GLN A CA 1
ATOM 704 C C . GLN A 1 96 ? 2.999 -16.677 -11.353 1.00 94.88 96 GLN A C 1
ATOM 706 O O . GLN A 1 96 ? 3.224 -16.323 -12.512 1.00 94.88 96 GLN A O 1
ATOM 711 N N . ALA A 1 97 ? 3.700 -16.175 -10.333 1.00 94.88 97 ALA A N 1
ATOM 712 C CA . ALA A 1 97 ? 4.827 -15.272 -10.536 1.00 94.88 97 ALA A CA 1
ATOM 713 C C . ALA A 1 97 ? 5.962 -15.967 -11.309 1.00 94.88 97 ALA A C 1
ATOM 715 O O . ALA A 1 97 ? 6.477 -17.006 -10.899 1.00 94.88 97 ALA A O 1
ATOM 716 N N . THR A 1 98 ? 6.381 -15.362 -12.422 1.00 95.94 98 THR A N 1
ATOM 717 C CA . THR A 1 98 ? 7.412 -15.907 -13.316 1.00 95.94 98 THR A CA 1
ATOM 718 C C . THR A 1 98 ? 8.537 -14.903 -13.582 1.00 95.94 98 THR A C 1
ATOM 720 O O . THR A 1 98 ? 8.329 -13.688 -13.469 1.00 95.94 98 THR A O 1
ATOM 723 N N . PRO A 1 99 ? 9.737 -15.370 -13.981 1.00 96.56 99 PRO A N 1
ATOM 724 C CA . PRO A 1 99 ? 10.792 -14.490 -14.477 1.00 96.56 99 PRO A CA 1
ATOM 725 C C . PRO A 1 99 ? 10.330 -13.608 -15.646 1.00 96.56 99 PRO A C 1
ATOM 727 O O . PRO A 1 99 ? 10.686 -12.435 -15.705 1.00 96.56 99 PRO A O 1
ATOM 730 N N . GLU A 1 100 ? 9.492 -14.123 -16.545 1.00 96.38 100 GLU A N 1
ATOM 731 C CA . GLU A 1 100 ? 8.964 -13.389 -17.700 1.00 96.38 100 GLU A CA 1
ATOM 732 C C . GLU A 1 100 ? 8.107 -12.181 -17.281 1.00 96.38 100 GLU A C 1
ATOM 734 O O . GLU A 1 100 ? 8.185 -11.116 -17.904 1.00 96.38 100 GLU A O 1
ATOM 739 N N . ALA A 1 101 ? 7.342 -12.299 -16.190 1.00 95.12 101 ALA A N 1
ATOM 740 C CA . ALA A 1 101 ? 6.594 -11.176 -15.624 1.00 95.12 101 ALA A CA 1
ATOM 741 C C . ALA A 1 101 ? 7.535 -10.045 -15.163 1.00 95.12 101 ALA A C 1
ATOM 743 O O . ALA A 1 101 ? 7.288 -8.870 -15.437 1.00 95.12 101 ALA A O 1
ATOM 744 N N . ILE A 1 102 ? 8.671 -10.394 -14.550 1.00 96.38 102 ILE A N 1
ATOM 745 C CA . ILE A 1 102 ? 9.704 -9.428 -14.145 1.00 96.38 102 ILE A CA 1
ATOM 746 C C . ILE A 1 102 ? 10.367 -8.792 -15.374 1.00 96.38 102 ILE A C 1
ATOM 748 O O . ILE A 1 102 ? 10.546 -7.573 -15.423 1.00 96.38 102 ILE A O 1
ATOM 752 N N . GLN A 1 103 ? 10.682 -9.589 -16.398 1.00 97.25 103 GLN A N 1
ATOM 753 C CA . GLN A 1 103 ? 11.274 -9.080 -17.638 1.00 97.25 103 GLN A CA 1
ATOM 754 C C . GLN A 1 103 ? 10.346 -8.094 -18.356 1.00 97.25 103 GLN A C 1
ATOM 756 O O . GLN A 1 103 ? 10.825 -7.121 -18.935 1.00 97.25 103 GLN A O 1
ATOM 761 N N . THR A 1 104 ? 9.029 -8.294 -18.269 1.00 97.19 104 THR A N 1
ATOM 762 C CA . THR A 1 104 ? 8.031 -7.366 -18.823 1.00 97.19 104 THR A CA 1
ATOM 763 C C . THR A 1 104 ? 8.117 -5.989 -18.154 1.00 97.19 104 THR A C 1
ATOM 765 O O . THR A 1 104 ? 8.089 -4.965 -18.837 1.00 97.19 104 THR A O 1
ATOM 768 N N . LEU A 1 105 ? 8.300 -5.940 -16.831 1.00 97.94 105 LEU A N 1
ATOM 769 C CA . LEU A 1 105 ? 8.491 -4.683 -16.099 1.00 97.94 105 LEU A CA 1
ATOM 770 C C . LEU A 1 105 ? 9.809 -3.992 -16.473 1.00 97.94 105 LEU A C 1
ATOM 772 O O . LEU A 1 105 ? 9.841 -2.778 -16.674 1.00 97.94 105 LEU A O 1
ATOM 776 N N . ILE A 1 106 ? 10.893 -4.758 -16.607 1.00 97.62 106 ILE A N 1
ATOM 777 C CA . ILE A 1 106 ? 12.202 -4.222 -17.008 1.00 97.62 106 ILE A CA 1
ATOM 778 C C . ILE A 1 106 ? 12.143 -3.663 -18.435 1.00 97.62 106 ILE A C 1
ATOM 780 O O . ILE A 1 106 ? 12.648 -2.571 -18.690 1.00 97.62 106 ILE A O 1
ATOM 784 N N . ALA A 1 107 ? 11.471 -4.359 -19.356 1.00 96.94 107 ALA A N 1
ATOM 785 C CA . ALA A 1 107 ? 11.250 -3.885 -20.722 1.00 96.94 107 ALA A CA 1
ATOM 786 C C . ALA A 1 107 ? 10.413 -2.593 -20.770 1.00 96.94 107 ALA A C 1
ATOM 788 O O . ALA A 1 107 ? 10.599 -1.775 -21.669 1.00 96.94 107 ALA A O 1
ATOM 789 N N . ALA A 1 108 ? 9.547 -2.368 -19.776 1.00 96.12 108 ALA A N 1
ATOM 790 C CA . ALA A 1 108 ? 8.815 -1.116 -19.582 1.00 96.12 108 ALA A CA 1
ATOM 791 C C . ALA A 1 108 ? 9.641 -0.005 -18.895 1.00 96.12 108 ALA A C 1
ATOM 793 O O . ALA A 1 108 ? 9.105 1.047 -18.542 1.00 96.12 108 ALA A O 1
ATOM 794 N N . GLY A 1 109 ? 10.946 -0.221 -18.705 1.00 95.94 109 GLY A N 1
ATOM 795 C CA . GLY A 1 109 ? 11.886 0.774 -18.194 1.00 95.94 109 GLY A CA 1
ATOM 796 C C . GLY A 1 109 ? 12.000 0.829 -16.671 1.00 95.94 109 GLY A C 1
ATOM 797 O O . GLY A 1 109 ? 12.552 1.797 -16.149 1.00 95.94 109 GLY A O 1
ATOM 798 N N . LEU A 1 110 ? 11.488 -0.166 -15.935 1.00 97.94 110 LEU A N 1
ATOM 799 C CA . LEU A 1 110 ? 11.722 -0.246 -14.492 1.00 97.94 110 LEU A CA 1
ATOM 800 C C . LEU A 1 110 ? 13.138 -0.758 -14.210 1.00 97.94 110 LEU A C 1
ATOM 802 O O . LEU A 1 110 ? 13.566 -1.783 -14.741 1.00 97.94 110 LEU A O 1
ATOM 806 N N . ALA A 1 111 ? 13.851 -0.081 -13.308 1.00 97.50 111 ALA A N 1
ATOM 807 C CA . ALA A 1 111 ? 15.083 -0.625 -12.755 1.00 97.50 111 ALA A CA 1
ATOM 808 C C . ALA A 1 111 ? 14.763 -1.807 -11.814 1.00 97.50 111 ALA A C 1
ATOM 810 O O . ALA A 1 111 ? 13.703 -1.813 -11.183 1.00 97.50 111 ALA A O 1
ATOM 811 N N . PRO A 1 112 ? 15.682 -2.775 -11.620 1.00 96.44 112 PRO A N 1
ATOM 812 C CA . PRO A 1 112 ? 15.439 -3.927 -10.743 1.00 96.44 112 PRO A CA 1
ATOM 813 C C . PRO A 1 112 ? 14.995 -3.551 -9.321 1.00 96.44 112 PRO A C 1
ATOM 815 O O . PRO A 1 112 ? 14.097 -4.175 -8.761 1.00 96.44 112 PRO A O 1
ATOM 818 N N . ARG A 1 113 ? 15.565 -2.480 -8.753 1.00 97.25 113 ARG A N 1
ATOM 819 C CA . ARG A 1 113 ? 15.165 -1.959 -7.434 1.00 97.25 113 ARG A CA 1
ATOM 820 C C . ARG A 1 113 ? 13.703 -1.495 -7.387 1.00 97.25 113 ARG A C 1
ATOM 822 O O . ARG A 1 113 ? 13.051 -1.646 -6.362 1.00 97.25 113 ARG A O 1
ATOM 829 N N . ASP A 1 114 ? 13.181 -0.971 -8.493 1.00 98.00 114 ASP A N 1
ATOM 830 C CA . ASP A 1 114 ? 11.811 -0.460 -8.577 1.00 98.00 114 ASP A CA 1
ATOM 831 C C . ASP A 1 114 ? 10.796 -1.588 -8.789 1.00 98.00 114 ASP A C 1
ATOM 833 O O . ASP A 1 114 ? 9.655 -1.463 -8.358 1.00 98.00 114 ASP A O 1
ATOM 837 N N . VAL A 1 115 ? 11.215 -2.723 -9.362 1.00 98.12 115 VAL A N 1
ATOM 838 C CA . VAL A 1 115 ? 10.409 -3.958 -9.375 1.00 98.12 115 VAL A CA 1
ATOM 839 C C . VAL A 1 115 ? 10.210 -4.493 -7.954 1.00 98.12 115 VAL A C 1
ATOM 841 O O . VAL A 1 115 ? 9.108 -4.915 -7.588 1.00 98.12 115 VAL A O 1
ATOM 844 N N . VAL A 1 116 ? 11.265 -4.447 -7.133 1.00 97.38 116 VAL A N 1
ATOM 845 C CA . VAL A 1 116 ? 11.172 -4.811 -5.713 1.00 97.38 116 VAL A CA 1
ATOM 846 C C . VAL A 1 116 ? 10.249 -3.838 -4.979 1.00 97.38 116 VAL A C 1
ATOM 848 O O . VAL A 1 116 ? 9.334 -4.302 -4.303 1.00 97.38 116 VAL A O 1
ATOM 851 N N . MET A 1 117 ? 10.413 -2.522 -5.176 1.00 98.12 117 MET A N 1
ATOM 852 C CA . MET A 1 117 ? 9.523 -1.511 -4.583 1.00 98.12 117 MET A CA 1
ATOM 853 C C . MET A 1 117 ? 8.061 -1.761 -4.979 1.00 98.12 117 MET A C 1
ATOM 855 O O . MET A 1 117 ? 7.189 -1.837 -4.120 1.00 98.12 117 MET A O 1
ATOM 859 N N . LEU A 1 118 ? 7.781 -1.974 -6.271 1.00 98.62 118 LEU A N 1
ATOM 860 C CA . LEU A 1 118 ? 6.433 -2.283 -6.757 1.00 98.62 118 LEU A CA 1
ATOM 861 C C . LEU A 1 118 ? 5.827 -3.479 -6.015 1.00 98.62 118 LEU A C 1
ATOM 863 O O . LEU A 1 118 ? 4.681 -3.426 -5.579 1.00 98.62 118 LEU A O 1
ATOM 867 N N . SER A 1 119 ? 6.602 -4.551 -5.850 1.00 98.12 119 SER A N 1
ATOM 868 C CA . SER A 1 119 ? 6.132 -5.765 -5.179 1.00 98.12 119 SER A CA 1
ATOM 869 C C . SER A 1 119 ? 5.906 -5.542 -3.677 1.00 98.12 119 SER A C 1
ATOM 871 O O . SER A 1 119 ? 4.943 -6.065 -3.121 1.00 98.12 119 SER A O 1
ATOM 873 N N . GLN A 1 120 ? 6.740 -4.722 -3.028 1.00 98.31 120 GLN A N 1
ATOM 874 C CA . GLN A 1 120 ? 6.556 -4.311 -1.631 1.00 98.31 120 GLN A CA 1
ATOM 875 C C . GLN A 1 120 ? 5.294 -3.465 -1.448 1.00 98.31 120 GLN A C 1
ATOM 877 O O . GLN A 1 120 ? 4.529 -3.722 -0.523 1.00 98.31 120 GLN A O 1
ATOM 882 N N . LEU A 1 121 ? 5.037 -2.519 -2.355 1.00 98.81 121 LEU A N 1
ATOM 883 C CA . LEU A 1 121 ? 3.807 -1.731 -2.372 1.00 98.81 121 LEU A CA 1
ATOM 884 C C . LEU A 1 121 ? 2.575 -2.632 -2.491 1.00 98.81 121 LEU A C 1
ATOM 886 O O . LEU A 1 121 ? 1.641 -2.499 -1.707 1.00 98.81 121 LEU A O 1
ATOM 890 N N . VAL A 1 122 ? 2.580 -3.586 -3.427 1.00 98.81 122 VAL A N 1
ATOM 891 C CA . VAL A 1 122 ? 1.445 -4.506 -3.610 1.00 98.81 122 VAL A CA 1
ATOM 892 C C . VAL A 1 122 ? 1.224 -5.369 -2.367 1.00 98.81 122 VAL A C 1
ATOM 894 O O . VAL A 1 122 ? 0.079 -5.561 -1.955 1.00 98.81 122 VAL A O 1
ATOM 897 N N . ALA A 1 123 ? 2.298 -5.870 -1.752 1.00 98.56 123 ALA A N 1
ATOM 898 C CA . ALA A 1 123 ? 2.215 -6.651 -0.521 1.00 98.56 123 ALA A CA 1
ATOM 899 C C . ALA A 1 123 ? 1.673 -5.824 0.656 1.00 98.56 123 ALA A C 1
ATOM 901 O O . ALA A 1 123 ? 0.825 -6.313 1.401 1.00 98.56 123 ALA A O 1
ATOM 902 N N . HIS A 1 124 ? 2.122 -4.574 0.798 1.00 98.75 124 HIS A N 1
ATOM 903 C CA . HIS A 1 124 ? 1.676 -3.656 1.848 1.00 98.75 124 HIS A CA 1
ATOM 904 C C . HIS A 1 124 ? 0.180 -3.364 1.743 1.00 98.75 124 HIS A C 1
ATOM 906 O O . HIS A 1 124 ? -0.548 -3.622 2.693 1.00 98.75 124 HIS A O 1
ATOM 912 N N . VAL A 1 125 ? -0.313 -2.963 0.570 1.00 98.81 125 VAL A N 1
ATOM 913 C CA . VAL A 1 125 ? -1.742 -2.641 0.386 1.00 98.81 125 VAL A CA 1
ATOM 914 C C . VAL A 1 125 ? -2.627 -3.885 0.577 1.00 98.81 125 VAL A C 1
ATOM 916 O O . VAL A 1 125 ? -3.712 -3.816 1.153 1.00 98.81 125 VAL A O 1
ATOM 919 N N . ASN A 1 126 ? -2.145 -5.067 0.174 1.00 98.81 126 ASN A N 1
ATOM 920 C CA . ASN A 1 126 ? -2.800 -6.343 0.479 1.00 98.81 126 ASN A CA 1
ATOM 921 C C . ASN A 1 126 ? -2.877 -6.624 1.990 1.00 98.81 126 ASN A C 1
ATOM 923 O O . ASN A 1 126 ? -3.872 -7.173 2.477 1.00 98.81 126 ASN A O 1
ATOM 927 N N . TYR A 1 127 ? -1.820 -6.297 2.730 1.00 98.62 127 TYR A N 1
ATOM 928 C CA . TYR A 1 127 ? -1.799 -6.397 4.184 1.00 98.62 127 TYR A CA 1
ATOM 929 C C . TYR A 1 127 ? -2.773 -5.398 4.825 1.00 98.62 127 TYR A C 1
ATOM 931 O O . TYR A 1 127 ? -3.561 -5.807 5.679 1.00 98.62 127 TYR A O 1
ATOM 939 N N . GLU A 1 128 ? -2.793 -4.140 4.378 1.00 98.56 128 GLU A N 1
ATOM 940 C CA . GLU A 1 128 ? -3.715 -3.114 4.879 1.00 98.56 128 GLU A CA 1
ATOM 941 C C . GLU A 1 128 ? -5.173 -3.519 4.683 1.00 98.56 128 GLU A C 1
ATOM 943 O O . GLU A 1 128 ? -5.942 -3.489 5.641 1.00 98.56 128 GLU A O 1
ATOM 948 N N . ALA A 1 129 ? -5.545 -3.997 3.492 1.00 98.56 129 ALA A N 1
ATOM 949 C CA . ALA A 1 129 ? -6.906 -4.457 3.221 1.00 98.56 129 ALA A CA 1
ATOM 950 C C . ALA A 1 129 ? -7.343 -5.584 4.180 1.00 98.56 129 ALA A C 1
ATOM 952 O O . ALA A 1 129 ? -8.448 -5.563 4.728 1.00 98.56 129 ALA A O 1
ATOM 953 N N . ARG A 1 130 ? -6.457 -6.554 4.451 1.00 98.44 130 ARG A N 1
ATOM 954 C CA . ARG A 1 130 ? -6.728 -7.645 5.406 1.00 98.44 130 ARG A CA 1
ATOM 955 C C . ARG A 1 130 ? -6.822 -7.139 6.844 1.00 98.44 130 ARG A C 1
ATOM 957 O O . ARG A 1 130 ? -7.679 -7.601 7.597 1.00 98.44 130 ARG A O 1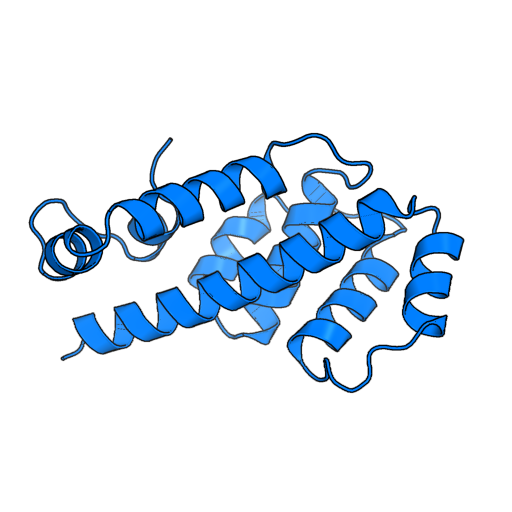
ATOM 964 N N . LEU A 1 131 ? -5.963 -6.195 7.225 1.00 97.75 131 LEU A N 1
ATOM 965 C CA . LEU A 1 131 ? -5.987 -5.574 8.546 1.00 97.75 131 LEU A CA 1
ATOM 966 C C . LEU A 1 131 ? -7.290 -4.796 8.766 1.00 97.75 131 LEU A C 1
ATOM 968 O O . LEU A 1 131 ? -7.951 -5.002 9.782 1.00 97.75 131 LEU A O 1
ATOM 972 N N . LEU A 1 132 ? -7.692 -3.964 7.805 1.00 98.25 132 LEU A N 1
ATOM 973 C CA . LEU A 1 132 ? -8.943 -3.206 7.842 1.00 98.25 132 LEU A CA 1
ATOM 974 C C . LEU A 1 132 ? -10.153 -4.139 7.935 1.00 98.25 132 LEU A C 1
ATOM 976 O O . LEU A 1 132 ? -11.009 -3.952 8.799 1.00 98.25 132 LEU A O 1
ATOM 980 N N . ALA A 1 133 ? -10.205 -5.190 7.113 1.00 98.12 133 ALA A N 1
ATOM 981 C CA . ALA A 1 133 ? -11.262 -6.196 7.191 1.00 98.12 133 ALA A CA 1
ATOM 982 C C . ALA A 1 133 ? -11.341 -6.850 8.585 1.00 98.12 133 ALA A C 1
ATOM 984 O O . ALA A 1 133 ? -12.426 -6.956 9.158 1.00 98.12 133 ALA A O 1
ATOM 985 N N . GLY A 1 134 ? -10.199 -7.231 9.165 1.00 97.25 134 GLY A N 1
ATOM 986 C CA . GLY A 1 134 ? -10.140 -7.802 10.512 1.00 97.25 134 GLY A CA 1
ATOM 987 C C . GLY A 1 134 ? -10.615 -6.838 11.603 1.00 97.25 134 GLY A C 1
ATOM 988 O O . GLY A 1 134 ? -11.376 -7.235 12.485 1.00 97.25 134 GLY A O 1
ATOM 989 N N . LEU A 1 135 ? -10.217 -5.564 11.538 1.00 96.50 135 LEU A N 1
ATOM 990 C CA . LEU A 1 135 ? -10.636 -4.550 12.509 1.00 96.50 135 LEU A CA 1
ATOM 991 C C . LEU A 1 135 ? -12.143 -4.268 12.434 1.00 96.50 135 LEU A C 1
ATOM 993 O O . LEU A 1 135 ? -12.785 -4.209 13.480 1.00 96.50 135 LEU A O 1
ATOM 997 N N . ARG A 1 136 ? -12.725 -4.188 11.229 1.00 96.50 136 ARG A N 1
ATOM 998 C CA . ARG A 1 136 ? -14.183 -4.031 11.044 1.00 96.50 136 ARG A CA 1
ATOM 999 C C . ARG A 1 136 ? -14.970 -5.186 11.667 1.00 96.50 136 ARG A C 1
ATOM 1001 O O . ARG A 1 136 ? -15.997 -4.959 12.299 1.00 96.50 136 ARG A O 1
ATOM 1008 N N . LEU A 1 137 ? -14.474 -6.421 11.546 1.00 96.81 137 LEU A N 1
ATOM 1009 C CA . LEU A 1 137 ? -15.094 -7.584 12.194 1.00 96.81 137 LEU A CA 1
ATOM 1010 C C . LEU A 1 137 ? -15.025 -7.506 13.727 1.00 96.81 137 LEU A C 1
ATOM 1012 O O . LEU A 1 137 ? -15.979 -7.888 14.398 1.00 96.81 137 LEU A O 1
ATOM 1016 N N . LEU A 1 138 ? -13.920 -7.005 14.290 1.00 95.56 138 LEU A N 1
ATOM 1017 C CA . LEU A 1 138 ? -13.759 -6.832 15.741 1.00 95.56 138 LEU A CA 1
ATOM 1018 C C . LEU A 1 138 ? -14.592 -5.677 16.310 1.00 95.56 138 LEU A C 1
ATOM 1020 O O . LEU A 1 138 ? -14.944 -5.703 17.492 1.00 95.56 138 LEU A O 1
ATOM 1024 N N . GLU A 1 139 ? -14.881 -4.663 15.499 1.00 92.81 139 GLU A N 1
ATOM 1025 C CA . GLU A 1 139 ? -15.765 -3.555 15.859 1.00 92.81 139 GLU A CA 1
ATOM 1026 C C . GLU A 1 139 ? -17.234 -3.976 15.888 1.00 92.81 139 GLU A C 1
ATOM 1028 O O . GLU A 1 139 ? -17.964 -3.584 16.793 1.00 92.81 139 GLU A O 1
ATOM 1033 N N . ALA A 1 140 ? -17.645 -4.815 14.934 1.00 89.31 140 ALA A N 1
ATOM 1034 C CA . ALA A 1 140 ? -19.005 -5.340 14.850 1.00 89.31 140 ALA A CA 1
ATOM 1035 C C . ALA A 1 140 ? -19.339 -6.412 15.913 1.00 89.31 140 ALA A C 1
ATOM 1037 O O . ALA A 1 140 ? -20.506 -6.786 16.039 1.00 89.31 140 ALA A O 1
ATOM 1038 N N . ALA A 1 141 ? -18.334 -6.920 16.637 1.00 79.56 141 ALA A N 1
ATOM 1039 C CA . ALA A 1 141 ? -18.460 -7.939 17.686 1.00 79.56 141 ALA A CA 1
ATOM 1040 C C . ALA A 1 141 ? -18.629 -7.332 19.087 1.00 79.56 141 ALA A C 1
ATOM 1042 O O . ALA A 1 141 ? -19.447 -7.869 19.861 1.00 79.56 141 ALA A O 1
#